Protein AF-A0A443S7P3-F1 (afdb_monomer_lite)

Secondary structure (DSSP, 8-state):
--TT-TT-----TTSS-GGGTS-HHHHHHHHHHHHHHHHHHHHHHHHHHHTS---HHHHHS---HHHHHHHHHHHHHHHHHHHT-

Structure (mmCIF, N/CA/C/O backbone):
data_AF-A0A443S7P3-F1
#
_entry.id   AF-A0A443S7P3-F1
#
loop_
_atom_site.group_PDB
_atom_site.id
_atom_site.type_symbol
_atom_site.label_atom_id
_atom_site.label_alt_id
_atom_site.label_comp_id
_atom_site.label_asym_id
_atom_site.label_entity_id
_atom_site.label_seq_id
_atom_site.pdbx_PDB_ins_code
_atom_site.Cartn_x
_atom_site.Cartn_y
_atom_site.Cartn_z
_atom_site.occupancy
_atom_site.B_iso_or_equiv
_atom_site.auth_seq_id
_atom_site.auth_comp_id
_atom_site.auth_asym_id
_atom_site.auth_atom_id
_atom_site.pdbx_PDB_model_num
ATOM 1 N N . MET A 1 1 ? 8.510 -13.938 -29.481 1.00 56.59 1 MET A N 1
ATOM 2 C CA . MET A 1 1 ? 9.228 -14.165 -28.208 1.00 56.59 1 MET A CA 1
ATOM 3 C C . MET A 1 1 ? 8.406 -13.575 -27.080 1.00 56.59 1 MET A C 1
ATOM 5 O O . MET A 1 1 ? 8.356 -12.355 -26.966 1.00 56.59 1 MET A O 1
ATOM 9 N N . ASP A 1 2 ? 7.711 -14.426 -26.324 1.00 52.75 2 ASP A N 1
ATOM 10 C CA . ASP A 1 2 ? 6.926 -14.016 -25.158 1.00 52.75 2 ASP A CA 1
ATOM 11 C C . ASP A 1 2 ? 7.875 -13.634 -24.002 1.00 52.75 2 ASP A C 1
ATOM 13 O O . ASP A 1 2 ? 8.610 -14.494 -23.509 1.00 52.75 2 ASP A O 1
ATOM 17 N N . PRO A 1 3 ? 7.896 -12.362 -23.565 1.00 53.72 3 PRO A N 1
ATOM 18 C CA . PRO A 1 3 ? 8.762 -11.901 -22.484 1.00 53.72 3 PRO A CA 1
ATOM 19 C C . PRO A 1 3 ? 8.356 -12.414 -21.087 1.00 53.72 3 PRO A C 1
ATOM 21 O O . PRO A 1 3 ? 9.001 -12.004 -20.115 1.00 53.72 3 PRO A O 1
ATOM 24 N N . PHE A 1 4 ? 7.309 -13.245 -20.985 1.00 53.19 4 PHE A N 1
ATOM 25 C CA . PHE A 1 4 ? 6.764 -13.826 -19.752 1.00 53.19 4 PHE A CA 1
ATOM 26 C C . PHE A 1 4 ? 6.727 -15.360 -19.735 1.00 53.19 4 PHE A C 1
ATOM 28 O O . PHE A 1 4 ? 6.275 -15.938 -18.747 1.00 53.19 4 PHE A O 1
ATOM 35 N N . SER A 1 5 ? 7.218 -16.028 -20.782 1.00 63.41 5 SER A N 1
ATOM 36 C CA . SER A 1 5 ? 7.310 -17.487 -20.785 1.00 63.41 5 SER A CA 1
ATOM 37 C C . SER A 1 5 ? 8.171 -17.962 -19.601 1.00 63.41 5 SER A C 1
ATOM 39 O O . SER A 1 5 ? 9.214 -17.355 -19.347 1.00 63.41 5 SER A O 1
ATOM 41 N N . PRO A 1 6 ? 7.824 -19.060 -18.901 1.00 57.19 6 PRO A N 1
ATOM 42 C CA . PRO A 1 6 ? 8.728 -19.693 -17.932 1.00 57.19 6 PRO A CA 1
ATOM 43 C C . PRO A 1 6 ? 10.064 -20.118 -18.573 1.00 57.19 6 PRO A C 1
ATOM 45 O O . PRO A 1 6 ? 11.067 -20.261 -17.881 1.00 57.19 6 PRO A O 1
ATOM 48 N N . ASN A 1 7 ? 10.103 -20.220 -19.908 1.00 55.06 7 ASN A N 1
ATOM 49 C CA . ASN A 1 7 ? 11.308 -20.437 -20.707 1.00 55.06 7 ASN A CA 1
ATOM 50 C C . ASN A 1 7 ? 12.022 -19.136 -21.120 1.00 55.06 7 ASN A C 1
ATOM 52 O O . ASN A 1 7 ? 12.958 -19.184 -21.921 1.00 55.06 7 ASN A O 1
ATOM 56 N N . CYS A 1 8 ? 11.605 -17.968 -20.618 1.00 60.50 8 CYS A N 1
ATOM 57 C CA . CYS A 1 8 ? 12.300 -16.702 -20.833 1.00 60.50 8 CYS A CA 1
ATOM 58 C C . CYS A 1 8 ? 13.632 -16.745 -20.074 1.00 60.50 8 CYS A C 1
ATOM 60 O O . CYS A 1 8 ? 13.753 -16.248 -18.954 1.00 60.50 8 CYS A O 1
ATOM 62 N N . ARG A 1 9 ? 14.641 -17.371 -20.691 1.00 58.28 9 ARG A N 1
ATOM 63 C CA . ARG A 1 9 ? 15.992 -17.462 -20.142 1.00 58.28 9 ARG A CA 1
ATOM 64 C C . ARG A 1 9 ? 16.516 -16.051 -19.920 1.00 58.28 9 ARG A C 1
ATOM 66 O O . ARG A 1 9 ? 16.586 -15.256 -20.858 1.00 58.28 9 ARG A O 1
ATOM 73 N N . ILE A 1 10 ? 16.890 -15.750 -18.675 1.00 58.72 10 ILE A N 1
ATOM 74 C CA . ILE A 1 10 ? 17.845 -14.676 -18.405 1.00 58.72 10 ILE A CA 1
ATOM 75 C C . ILE A 1 10 ? 19.075 -15.093 -19.197 1.00 58.72 10 ILE A C 1
ATOM 77 O O . ILE A 1 10 ? 19.612 -16.171 -18.923 1.00 58.72 10 ILE A O 1
ATOM 81 N N . PRO A 1 11 ? 19.456 -14.347 -20.238 1.00 54.84 11 PRO A N 1
ATOM 82 C CA . PRO A 1 11 ? 20.543 -14.822 -21.052 1.00 54.84 11 PRO A CA 1
ATOM 83 C C . PRO A 1 11 ? 21.789 -14.882 -20.155 1.00 54.84 11 PRO A C 1
ATOM 85 O O . PRO A 1 11 ? 21.996 -13.983 -19.332 1.00 54.84 11 PRO A O 1
ATOM 88 N N . LEU A 1 12 ? 22.615 -15.922 -20.289 1.00 55.50 12 LEU A N 1
ATOM 89 C CA . LEU A 1 12 ? 23.871 -16.066 -19.542 1.00 55.50 12 LEU A CA 1
ATOM 90 C C . LEU A 1 12 ? 25.016 -15.351 -20.283 1.00 55.50 12 LEU A C 1
ATOM 92 O O . LEU A 1 12 ? 25.123 -15.552 -21.496 1.00 55.50 12 LEU A O 1
ATOM 96 N N . PRO A 1 13 ? 25.861 -14.553 -19.594 1.00 55.28 13 PRO A N 1
ATOM 97 C CA . PRO A 1 13 ? 26.831 -13.651 -20.232 1.00 55.28 13 PRO A CA 1
ATOM 98 C C . PRO A 1 13 ? 27.756 -14.299 -21.270 1.00 55.28 13 PRO A C 1
ATOM 100 O O . PRO A 1 13 ? 28.206 -13.628 -22.187 1.00 55.28 13 PRO A O 1
ATOM 103 N N . SER A 1 14 ? 28.027 -15.601 -21.155 1.00 60.88 14 SER A N 1
ATOM 104 C CA . SER A 1 14 ? 28.949 -16.328 -22.033 1.00 60.88 14 SER A CA 1
ATOM 105 C C . SER A 1 14 ? 28.370 -16.733 -23.394 1.00 60.88 14 SER A C 1
ATOM 107 O O . SER A 1 14 ? 29.130 -17.107 -24.280 1.00 60.88 14 SER A O 1
ATOM 109 N N . LEU A 1 15 ? 27.046 -16.693 -23.574 1.00 55.78 15 LEU A N 1
ATOM 110 C CA . LEU A 1 15 ? 26.363 -17.233 -24.763 1.00 55.78 15 LEU A CA 1
ATOM 111 C C . LEU A 1 15 ? 25.801 -16.156 -25.692 1.00 55.78 15 LEU A C 1
ATOM 113 O O . LEU A 1 15 ? 25.205 -16.476 -26.719 1.00 55.78 15 LEU A O 1
ATOM 117 N N . ILE A 1 16 ? 25.959 -14.885 -25.331 1.00 57.25 16 ILE A N 1
ATOM 118 C CA . ILE A 1 16 ? 25.405 -13.763 -26.075 1.00 57.25 16 ILE A CA 1
ATOM 119 C C . ILE A 1 16 ? 26.481 -12.677 -26.209 1.00 57.25 16 ILE A C 1
ATOM 121 O O . ILE A 1 16 ? 27.087 -12.322 -25.200 1.00 57.25 16 ILE A O 1
ATOM 125 N N . PRO A 1 17 ? 26.694 -12.097 -27.409 1.00 62.50 17 PRO A N 1
ATOM 126 C CA . PRO A 1 17 ? 27.572 -10.942 -27.561 1.00 62.50 17 PRO A CA 1
ATOM 127 C C . PRO A 1 17 ? 27.181 -9.839 -26.568 1.00 62.50 17 PRO A C 1
ATOM 129 O O . PRO A 1 17 ? 26.013 -9.449 -26.525 1.00 62.50 17 PRO A O 1
ATOM 132 N N . GLN A 1 18 ? 28.145 -9.331 -25.791 1.00 57.56 18 GLN A N 1
ATOM 133 C CA . GLN A 1 18 ? 27.969 -8.308 -24.741 1.00 57.56 18 GLN A CA 1
ATOM 134 C C . GLN A 1 18 ? 26.965 -7.197 -25.139 1.00 57.56 18 GLN A C 1
ATOM 136 O O . GLN A 1 18 ? 26.059 -6.852 -24.379 1.00 57.56 18 GLN A O 1
ATOM 141 N N . ALA A 1 19 ? 27.040 -6.750 -26.399 1.00 57.06 19 ALA A N 1
ATOM 142 C CA . ALA A 1 19 ? 26.193 -5.728 -27.019 1.00 57.06 19 ALA A CA 1
ATOM 143 C C . ALA A 1 19 ? 24.668 -5.983 -26.962 1.00 57.06 19 ALA A C 1
ATOM 145 O O . ALA A 1 19 ? 23.877 -5.047 -27.070 1.00 57.06 19 ALA A O 1
ATOM 146 N N . TYR A 1 20 ? 24.214 -7.227 -26.804 1.00 58.72 20 TYR A N 1
ATOM 147 C CA . TYR A 1 20 ? 22.786 -7.554 -26.716 1.00 58.72 20 TYR A CA 1
ATOM 148 C C . TYR A 1 20 ? 22.186 -7.226 -25.340 1.00 58.72 20 TYR A C 1
ATOM 150 O O . TYR A 1 20 ? 21.036 -6.778 -25.265 1.00 58.72 20 TYR A O 1
ATOM 158 N N . TYR A 1 21 ? 22.956 -7.408 -24.258 1.00 56.03 21 TYR A N 1
ATOM 159 C CA . TYR A 1 21 ? 22.551 -7.002 -22.904 1.00 56.03 21 TYR A CA 1
ATOM 160 C C . TYR A 1 21 ? 22.558 -5.492 -22.739 1.00 56.03 21 TYR A C 1
ATOM 162 O O . TYR A 1 21 ? 21.656 -4.946 -22.101 1.00 56.03 21 TYR A O 1
ATOM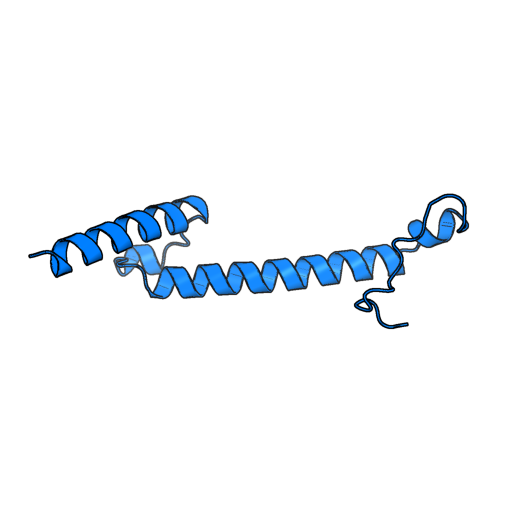 170 N N . ASP A 1 22 ? 23.525 -4.842 -23.384 1.00 54.91 22 ASP A N 1
ATOM 171 C CA . ASP A 1 22 ? 23.629 -3.388 -23.465 1.00 54.91 22 ASP A CA 1
ATOM 172 C C . ASP A 1 22 ? 22.615 -2.789 -24.447 1.00 54.91 22 ASP A C 1
ATOM 174 O O . ASP A 1 22 ? 22.445 -1.569 -24.506 1.00 54.91 22 ASP A O 1
ATOM 178 N N . SER A 1 23 ? 21.888 -3.623 -25.209 1.00 67.06 23 SER A N 1
ATOM 179 C CA . SER A 1 23 ? 20.891 -3.101 -26.131 1.00 67.06 23 SER A CA 1
ATOM 180 C C . SER A 1 23 ? 19.796 -2.397 -25.331 1.00 67.06 23 SER A C 1
ATOM 182 O O . SER A 1 23 ? 19.093 -2.980 -24.494 1.00 67.06 23 SER A O 1
ATOM 184 N N . ALA A 1 24 ? 19.616 -1.111 -25.628 1.00 67.19 24 ALA A N 1
ATOM 185 C CA . ALA A 1 24 ? 18.619 -0.263 -24.991 1.00 67.19 24 ALA A CA 1
ATOM 186 C C . ALA A 1 24 ? 17.220 -0.913 -24.986 1.00 67.19 24 ALA A C 1
ATOM 188 O O . ALA A 1 24 ? 16.430 -0.696 -24.072 1.00 67.19 24 ALA A O 1
ATOM 189 N N . ASN A 1 25 ? 16.912 -1.770 -25.965 1.00 74.81 25 ASN A N 1
ATOM 190 C CA . ASN A 1 25 ? 15.646 -2.493 -26.056 1.00 74.81 25 ASN A CA 1
ATOM 191 C C . ASN A 1 25 ? 15.440 -3.536 -24.944 1.00 74.81 25 ASN A C 1
ATOM 193 O O . ASN A 1 25 ? 14.326 -3.637 -24.420 1.00 74.81 25 ASN A O 1
ATOM 197 N N . PHE A 1 26 ? 16.471 -4.289 -24.547 1.00 74.62 26 PHE A N 1
ATOM 198 C CA . PHE A 1 26 ? 16.363 -5.264 -23.456 1.00 74.62 26 PHE A CA 1
ATOM 199 C C . PHE A 1 26 ? 16.165 -4.565 -22.104 1.00 74.62 26 PHE A C 1
ATOM 201 O O . PHE A 1 26 ? 15.227 -4.885 -21.363 1.00 74.62 26 PHE A O 1
ATOM 208 N N . ILE A 1 27 ? 16.985 -3.545 -21.830 1.00 77.25 27 ILE A N 1
ATOM 209 C CA . ILE A 1 27 ? 16.907 -2.727 -20.612 1.00 77.25 27 ILE A CA 1
ATOM 210 C C . ILE A 1 27 ? 15.539 -2.034 -20.516 1.00 77.25 27 ILE A C 1
ATOM 212 O O . ILE A 1 27 ? 14.868 -2.122 -19.485 1.00 77.25 27 ILE A O 1
ATOM 216 N N . ARG A 1 28 ? 15.055 -1.426 -21.611 1.00 82.00 28 ARG A N 1
ATOM 217 C CA . ARG A 1 28 ? 13.726 -0.789 -21.667 1.00 82.00 28 ARG A CA 1
ATOM 218 C C . ARG A 1 28 ? 12.600 -1.764 -21.332 1.00 82.00 28 ARG A C 1
ATOM 220 O O . ARG A 1 28 ? 11.744 -1.433 -20.514 1.00 82.00 28 ARG A O 1
ATOM 227 N N . ARG A 1 29 ? 12.605 -2.973 -21.907 1.00 81.81 29 ARG A N 1
ATOM 228 C CA . ARG A 1 29 ? 11.583 -3.999 -21.615 1.00 81.81 29 ARG A CA 1
ATOM 229 C C . ARG A 1 29 ? 11.616 -4.432 -20.150 1.00 81.81 29 ARG A C 1
ATOM 231 O O . ARG A 1 29 ? 10.560 -4.570 -19.534 1.00 81.81 29 ARG A O 1
ATOM 238 N N . ARG 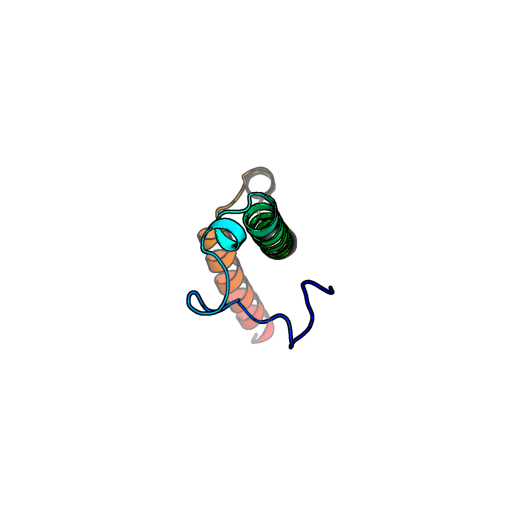A 1 30 ? 12.806 -4.623 -19.569 1.00 82.50 30 ARG A N 1
ATOM 239 C CA . ARG A 1 30 ? 12.954 -4.951 -18.141 1.00 82.50 30 ARG A CA 1
ATOM 240 C C . ARG A 1 30 ? 12.397 -3.836 -17.249 1.00 82.50 30 ARG A C 1
ATOM 242 O O . ARG A 1 30 ? 11.616 -4.135 -16.348 1.00 82.50 30 ARG A O 1
ATOM 249 N N . ASN A 1 31 ? 12.737 -2.581 -17.532 1.00 89.50 31 ASN A N 1
ATOM 250 C CA . ASN A 1 31 ? 12.270 -1.425 -16.764 1.00 89.50 31 ASN A CA 1
ATOM 251 C C . ASN A 1 31 ? 10.753 -1.230 -16.874 1.00 89.50 31 ASN A C 1
ATOM 253 O O . ASN A 1 31 ? 10.102 -0.911 -15.881 1.00 89.50 31 ASN A O 1
ATOM 257 N N . GLU A 1 32 ? 10.166 -1.471 -18.050 1.00 91.00 32 GLU A N 1
ATOM 258 C CA . GLU A 1 32 ? 8.711 -1.427 -18.222 1.00 91.00 32 GLU A CA 1
ATOM 259 C C . GLU A 1 32 ? 8.009 -2.481 -17.358 1.00 91.00 32 GLU A C 1
ATOM 261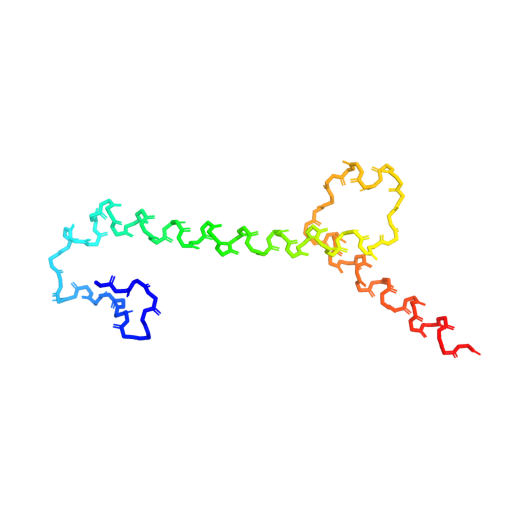 O O . GLU A 1 32 ? 7.039 -2.170 -16.665 1.00 91.00 32 GLU A O 1
ATOM 266 N N . ARG A 1 33 ? 8.530 -3.715 -17.316 1.00 91.50 33 ARG A N 1
ATOM 267 C CA . ARG A 1 33 ? 7.973 -4.764 -16.445 1.00 91.50 33 ARG A CA 1
ATOM 268 C C . ARG A 1 33 ? 8.022 -4.363 -14.977 1.00 91.50 33 ARG A C 1
ATOM 270 O O . ARG A 1 33 ? 7.026 -4.519 -14.270 1.00 91.50 33 ARG A O 1
ATOM 277 N N . GLU A 1 34 ? 9.145 -3.810 -14.529 1.00 94.25 34 GLU A N 1
ATOM 278 C CA . GLU A 1 34 ? 9.282 -3.369 -13.143 1.00 94.25 34 GLU A CA 1
ATOM 279 C C . GLU A 1 34 ? 8.333 -2.206 -12.820 1.00 94.25 34 GLU A C 1
ATOM 281 O O . GLU A 1 34 ? 7.650 -2.231 -11.794 1.00 94.25 34 GLU A O 1
ATOM 286 N N . ARG A 1 35 ? 8.161 -1.250 -13.742 1.00 96.62 35 ARG A N 1
ATOM 287 C CA . ARG A 1 35 ? 7.145 -0.191 -13.620 1.00 96.62 35 ARG A CA 1
ATOM 288 C C . ARG A 1 35 ? 5.733 -0.759 -13.485 1.00 96.62 35 ARG A C 1
ATOM 290 O O . ARG A 1 35 ? 4.974 -0.292 -12.634 1.00 96.62 35 ARG A O 1
ATOM 297 N N . VAL A 1 36 ? 5.364 -1.762 -14.284 1.00 96.12 36 VAL A N 1
ATOM 298 C CA . VAL A 1 36 ? 4.047 -2.418 -14.198 1.00 96.12 36 VAL A CA 1
ATOM 299 C C . VAL A 1 36 ? 3.871 -3.129 -12.855 1.00 96.12 36 VAL A C 1
ATOM 301 O O . VAL A 1 36 ? 2.825 -2.976 -12.217 1.00 96.12 36 VAL A O 1
ATOM 304 N N . ARG A 1 37 ? 4.887 -3.864 -12.391 1.00 97.50 37 ARG A N 1
ATOM 305 C CA . ARG A 1 37 ? 4.869 -4.549 -11.091 1.00 97.50 37 ARG A CA 1
ATOM 306 C C . ARG A 1 37 ? 4.680 -3.554 -9.944 1.00 97.50 37 ARG A C 1
ATOM 308 O O . ARG A 1 37 ? 3.772 -3.722 -9.130 1.00 97.50 37 ARG A O 1
ATOM 315 N N . VAL A 1 38 ? 5.466 -2.476 -9.925 1.00 97.06 38 VAL A N 1
ATOM 316 C CA . VAL A 1 38 ? 5.369 -1.409 -8.917 1.00 97.06 38 VAL A CA 1
ATOM 317 C C . VAL A 1 38 ? 4.010 -0.709 -8.976 1.00 97.06 38 VAL A C 1
ATOM 319 O O . VAL A 1 38 ? 3.412 -0.452 -7.932 1.00 97.06 38 VAL A O 1
ATOM 322 N N . ARG A 1 39 ? 3.457 -0.466 -10.173 1.00 97.12 39 ARG A N 1
ATOM 323 C CA . ARG A 1 39 ? 2.106 0.098 -10.332 1.00 97.12 39 ARG A CA 1
ATOM 324 C C . ARG A 1 39 ? 1.038 -0.801 -9.698 1.00 97.12 39 ARG A C 1
ATOM 326 O O . ARG A 1 39 ? 0.141 -0.277 -9.040 1.00 97.12 39 ARG A O 1
ATOM 333 N N . LYS A 1 40 ? 1.131 -2.130 -9.856 1.00 96.94 40 LYS A N 1
ATOM 334 C CA . LYS A 1 40 ? 0.217 -3.088 -9.202 1.00 96.94 40 LYS A CA 1
ATOM 335 C C . LYS A 1 40 ? 0.323 -3.014 -7.675 1.00 96.94 40 LYS A C 1
ATOM 337 O O . LYS A 1 40 ? -0.702 -2.900 -7.010 1.00 96.94 40 LYS A O 1
ATOM 342 N N . VAL A 1 41 ? 1.541 -2.997 -7.131 1.00 96.88 41 VAL A N 1
ATOM 343 C CA . VAL A 1 41 ? 1.768 -2.864 -5.679 1.00 96.88 41 VAL A CA 1
ATOM 344 C C . VAL A 1 41 ? 1.190 -1.552 -5.147 1.00 96.88 41 VAL A C 1
ATOM 346 O O . VAL A 1 41 ? 0.457 -1.556 -4.162 1.00 96.88 41 VAL A O 1
ATOM 349 N N . ASN A 1 42 ? 1.455 -0.430 -5.819 1.00 96.31 42 ASN A N 1
ATOM 350 C CA . ASN A 1 42 ? 0.949 0.875 -5.393 1.00 96.31 42 ASN A CA 1
ATOM 351 C C . ASN A 1 42 ? -0.587 0.931 -5.423 1.00 96.31 42 ASN A C 1
ATOM 353 O O . ASN A 1 42 ? -1.182 1.449 -4.484 1.00 96.31 42 ASN A O 1
ATOM 357 N N . LYS A 1 43 ? -1.243 0.333 -6.431 1.00 96.44 43 LYS A N 1
ATOM 358 C CA . LYS A 1 43 ? -2.711 0.177 -6.441 1.00 96.44 43 LYS A CA 1
ATOM 359 C C . LYS A 1 43 ? -3.216 -0.601 -5.220 1.00 96.44 43 LYS A C 1
ATOM 361 O O . LYS A 1 43 ? -4.242 -0.231 -4.655 1.00 96.44 43 LYS A O 1
ATOM 366 N N . GLY A 1 44 ? -2.492 -1.638 -4.796 1.00 96.44 44 GLY A N 1
ATOM 367 C CA . GLY A 1 44 ? -2.781 -2.373 -3.562 1.00 96.44 44 GLY A CA 1
ATOM 368 C C . GLY A 1 44 ? -2.700 -1.489 -2.314 1.00 96.44 44 GLY A C 1
ATOM 369 O O . GLY A 1 44 ? -3.622 -1.501 -1.504 1.00 96.44 44 GLY A O 1
ATOM 370 N N . PHE A 1 45 ? -1.658 -0.660 -2.197 1.00 95.69 45 PHE A N 1
ATOM 371 C CA . PHE A 1 45 ? -1.525 0.308 -1.099 1.00 95.69 45 PHE A CA 1
ATOM 372 C C . PHE A 1 45 ? -2.655 1.345 -1.081 1.00 95.69 45 PHE A C 1
ATOM 374 O O . PHE A 1 45 ? -3.194 1.625 -0.014 1.00 95.69 45 PHE A O 1
ATOM 381 N N . GLU A 1 46 ? -3.051 1.888 -2.236 1.00 93.31 46 GLU A N 1
ATOM 382 C CA . GLU A 1 46 ? -4.182 2.826 -2.298 1.00 93.31 46 GLU A CA 1
ATOM 383 C C . GLU A 1 46 ? -5.498 2.155 -1.888 1.00 93.31 46 GLU A C 1
ATOM 385 O O . GLU A 1 46 ? -6.292 2.750 -1.163 1.00 93.31 46 GLU A O 1
ATOM 390 N N . LYS A 1 47 ? -5.725 0.898 -2.299 1.00 94.62 47 LYS A N 1
ATOM 391 C CA . LYS A 1 47 ? -6.896 0.133 -1.850 1.00 94.62 47 LYS A CA 1
ATOM 392 C C . LYS A 1 47 ? -6.867 -0.075 -0.337 1.00 94.62 47 LYS A C 1
ATOM 394 O O . LYS A 1 47 ? -7.877 0.169 0.308 1.00 94.62 47 LYS A O 1
ATOM 399 N N . LEU A 1 48 ? -5.721 -0.464 0.225 1.00 95.31 48 LEU A N 1
ATOM 400 C CA . LEU A 1 48 ? -5.566 -0.641 1.668 1.00 95.31 48 LEU A CA 1
ATOM 401 C C . LEU A 1 48 ? -5.917 0.645 2.426 1.00 95.31 48 LEU A C 1
ATOM 403 O O . LEU A 1 48 ? -6.735 0.592 3.333 1.00 95.31 48 LEU A O 1
ATOM 407 N N . ARG A 1 49 ? -5.390 1.805 2.009 1.00 93.62 49 ARG A N 1
ATOM 408 C CA . ARG A 1 49 ? -5.676 3.097 2.663 1.00 93.62 49 ARG A CA 1
ATOM 409 C C . ARG A 1 49 ? -7.162 3.442 2.715 1.00 93.62 49 ARG A C 1
ATOM 411 O O . ARG A 1 49 ? -7.603 3.993 3.715 1.00 93.62 49 ARG A O 1
ATOM 418 N N . LYS A 1 50 ? -7.934 3.100 1.678 1.00 91.50 50 LYS A N 1
ATOM 419 C CA . LYS A 1 50 ? -9.390 3.332 1.653 1.00 91.50 50 LYS A CA 1
ATOM 420 C C . LYS A 1 50 ? -10.153 2.539 2.716 1.00 91.50 50 LYS A C 1
ATOM 422 O O . LYS A 1 50 ? -11.264 2.923 3.054 1.00 91.50 50 LYS A O 1
ATOM 427 N N . HIS A 1 51 ? -9.575 1.447 3.212 1.00 93.31 51 HIS A N 1
ATOM 428 C CA . HIS A 1 51 ? -10.165 0.610 4.255 1.00 93.31 51 HIS A CA 1
ATOM 429 C C . HIS A 1 51 ? -9.656 0.945 5.662 1.00 93.31 51 HIS A C 1
ATOM 431 O O . HIS A 1 51 ? -10.117 0.338 6.623 1.00 93.31 51 HIS A O 1
ATOM 437 N N . LEU A 1 52 ? -8.702 1.869 5.804 1.00 93.69 52 LEU A N 1
ATOM 438 C CA . LEU A 1 52 ? -8.188 2.267 7.112 1.00 93.69 52 LEU A CA 1
ATOM 439 C C . LEU A 1 52 ? -9.068 3.362 7.731 1.00 93.69 52 LEU A C 1
ATOM 441 O O . LEU A 1 52 ? -9.588 4.206 6.994 1.00 93.69 52 LEU A O 1
ATOM 445 N N . PRO A 1 53 ? -9.196 3.399 9.070 1.00 92.06 53 PRO A N 1
ATOM 446 C CA . PRO A 1 53 ? -9.959 4.417 9.786 1.00 92.06 53 PRO A CA 1
ATOM 447 C C . PRO A 1 53 ? -9.180 5.741 9.811 1.00 92.06 53 PRO A C 1
ATOM 449 O O . PRO A 1 53 ? -8.584 6.122 10.816 1.00 92.06 53 PRO A O 1
ATOM 452 N N . LEU A 1 54 ? -9.125 6.417 8.665 1.00 87.12 54 LEU A N 1
ATOM 453 C CA . LEU A 1 54 ? -8.432 7.689 8.480 1.00 87.12 54 LEU A CA 1
ATOM 454 C C . LEU A 1 54 ? -9.404 8.855 8.622 1.00 87.12 54 LEU A C 1
ATOM 456 O O . LEU A 1 54 ? -10.503 8.825 8.067 1.00 87.12 54 LEU A O 1
ATOM 460 N N . THR A 1 55 ? -8.978 9.918 9.301 1.00 83.12 55 THR A N 1
ATOM 461 C CA . THR A 1 55 ? -9.705 11.190 9.268 1.00 83.12 55 THR A CA 1
ATOM 462 C C . THR A 1 55 ? -9.643 11.800 7.863 1.00 83.12 55 THR A C 1
ATOM 464 O O . THR A 1 55 ? -8.739 11.503 7.078 1.00 83.12 55 THR A O 1
ATOM 467 N N . ARG A 1 56 ? -10.572 12.706 7.537 1.00 77.38 56 ARG A N 1
ATOM 468 C CA . ARG A 1 56 ? -10.617 13.377 6.224 1.00 77.38 56 ARG A CA 1
ATOM 469 C C . ARG A 1 56 ? -9.286 14.051 5.855 1.00 77.38 56 ARG A C 1
ATOM 471 O O . ARG A 1 56 ? -8.795 13.877 4.745 1.00 77.38 56 ARG A O 1
ATOM 478 N N . SER A 1 57 ? -8.643 14.715 6.816 1.00 77.44 57 SER A N 1
ATOM 479 C CA . SER A 1 57 ? -7.325 15.338 6.627 1.00 77.44 57 SER A CA 1
ATOM 480 C C . SER A 1 57 ? -6.199 14.316 6.403 1.00 77.44 57 SER A C 1
ATOM 482 O O . SER A 1 57 ? -5.250 14.581 5.666 1.00 77.44 57 SER A O 1
ATOM 484 N N . GLN A 1 58 ? -6.299 13.120 6.991 1.00 78.94 58 GLN A N 1
ATOM 485 C CA . GLN A 1 58 ? -5.351 12.023 6.767 1.00 78.94 58 GLN A CA 1
ATOM 486 C C . GLN A 1 58 ? -5.577 11.294 5.439 1.00 78.94 58 GLN A C 1
ATOM 488 O O . GLN A 1 58 ? -4.637 10.695 4.929 1.00 78.94 58 GLN A O 1
ATOM 493 N N . GLN A 1 59 ? -6.789 11.327 4.881 1.00 77.12 59 GLN A N 1
ATOM 494 C CA . GLN A 1 59 ? -7.070 10.804 3.540 1.00 77.12 59 GLN A CA 1
ATOM 495 C C . GLN A 1 59 ? -6.517 11.730 2.451 1.00 77.12 59 GLN A C 1
ATOM 497 O O . GLN A 1 59 ? -6.007 11.254 1.437 1.00 77.12 59 GLN A O 1
ATOM 502 N N . GLU A 1 60 ? -6.585 13.044 2.678 1.00 77.38 60 GLU A N 1
ATOM 503 C CA . GLU A 1 60 ? -5.979 14.056 1.805 1.00 77.38 60 GLU A CA 1
ATOM 504 C C . GLU A 1 60 ? -4.442 14.009 1.874 1.00 77.38 60 GLU A C 1
ATOM 506 O O . GLU A 1 60 ? -3.751 14.183 0.865 1.00 77.38 60 GLU A O 1
ATOM 511 N N . LYS A 1 61 ? -3.881 13.688 3.048 1.00 80.25 61 LYS A N 1
ATOM 512 C CA . LYS A 1 61 ? -2.442 13.468 3.222 1.00 80.25 61 LYS A CA 1
ATOM 513 C C . LYS A 1 61 ? -2.015 12.108 2.656 1.00 80.25 61 LYS A C 1
ATOM 515 O O . LYS A 1 61 ? -2.486 11.050 3.063 1.00 80.25 61 LYS A O 1
ATOM 520 N N . ARG A 1 62 ? -1.018 12.091 1.766 1.00 79.44 62 ARG A N 1
ATOM 521 C CA . ARG A 1 62 ? -0.431 10.830 1.271 1.00 79.44 62 ARG A CA 1
ATOM 522 C C . ARG A 1 62 ? 0.411 10.165 2.367 1.00 79.44 62 ARG A C 1
ATOM 524 O O . ARG A 1 62 ? 1.579 10.501 2.532 1.00 79.44 62 ARG A O 1
ATOM 531 N N . LEU A 1 63 ? -0.169 9.203 3.086 1.00 86.88 63 LEU A N 1
ATOM 532 C CA . LEU A 1 63 ? 0.547 8.381 4.073 1.00 86.88 63 LEU A CA 1
ATOM 533 C C . LEU A 1 63 ? 1.715 7.620 3.440 1.00 86.88 63 LEU A C 1
ATOM 535 O O . LEU A 1 63 ? 1.600 7.106 2.326 1.00 86.88 63 LEU A O 1
ATOM 539 N N . SER A 1 64 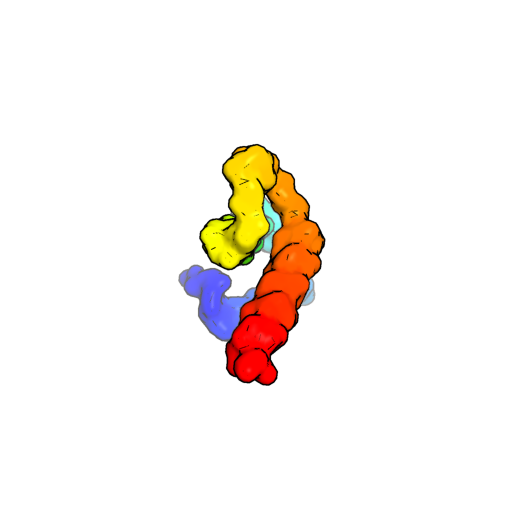? 2.826 7.455 4.152 1.00 93.56 64 SER A N 1
ATOM 540 C CA . SER A 1 64 ? 3.910 6.586 3.685 1.00 93.56 64 SER A CA 1
ATOM 541 C C . SER A 1 64 ? 3.486 5.109 3.673 1.00 93.56 64 SER A C 1
ATOM 543 O O . SER A 1 64 ? 2.490 4.704 4.284 1.00 93.56 64 SER A O 1
ATOM 545 N N . LYS A 1 65 ? 4.253 4.263 2.971 1.00 93.94 65 LYS A N 1
ATOM 546 C CA . LYS A 1 65 ? 4.007 2.809 2.941 1.00 93.94 65 LYS A CA 1
ATOM 547 C C . LYS A 1 65 ? 4.099 2.198 4.339 1.00 93.94 65 LYS A C 1
ATOM 549 O O . LYS A 1 65 ? 3.245 1.403 4.710 1.00 93.94 65 LYS A O 1
AT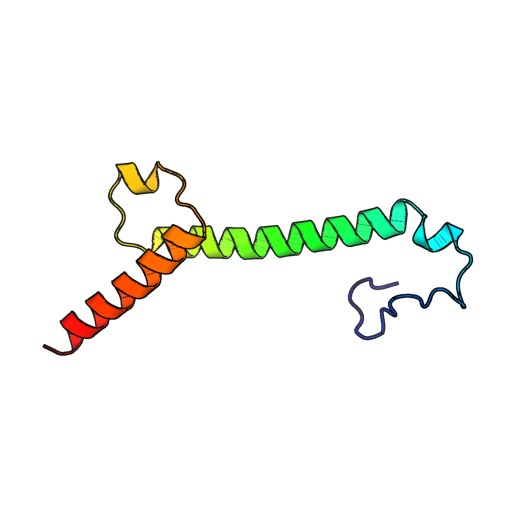OM 554 N N . VAL A 1 66 ? 5.102 2.602 5.117 1.00 96.50 66 VAL A N 1
ATOM 555 C CA . VAL A 1 66 ? 5.326 2.087 6.474 1.00 96.50 66 VAL A CA 1
ATOM 556 C C . VAL A 1 66 ? 4.191 2.500 7.409 1.00 96.50 66 VAL A C 1
ATOM 558 O O . VAL A 1 66 ? 3.667 1.654 8.128 1.00 96.50 66 VAL A O 1
ATOM 561 N N . GLU A 1 67 ? 3.760 3.763 7.369 1.00 93.75 67 GLU A N 1
ATOM 562 C CA . GLU A 1 67 ? 2.609 4.228 8.159 1.00 93.75 67 GLU A CA 1
ATOM 563 C C . GLU A 1 67 ? 1.326 3.486 7.781 1.00 93.75 67 GLU A C 1
ATOM 565 O O . GLU A 1 67 ? 0.598 3.042 8.664 1.00 93.75 67 GLU A O 1
ATOM 570 N N . THR A 1 68 ? 1.090 3.284 6.478 1.00 95.62 68 THR A N 1
ATOM 571 C CA . THR A 1 68 ? -0.076 2.532 5.987 1.00 95.62 68 THR A CA 1
ATOM 572 C C . THR A 1 68 ? -0.096 1.112 6.567 1.00 95.62 68 THR A C 1
ATOM 574 O O . THR A 1 68 ? -1.134 0.656 7.038 1.00 95.62 68 THR A O 1
ATOM 577 N N . LEU A 1 69 ? 1.049 0.418 6.577 1.00 97.69 69 LEU A N 1
ATOM 578 C CA . LEU A 1 69 ? 1.148 -0.941 7.124 1.00 97.69 69 LEU A CA 1
ATOM 579 C C . LEU A 1 69 ? 0.971 -0.971 8.644 1.00 97.69 69 LEU A C 1
ATOM 581 O O . LEU A 1 69 ? 0.249 -1.824 9.154 1.00 97.69 69 LEU A O 1
ATOM 585 N N . ARG A 1 70 ? 1.595 -0.035 9.370 1.00 96.62 70 ARG A N 1
ATOM 586 C CA . ARG A 1 70 ? 1.451 0.061 10.830 1.00 96.62 70 ARG A CA 1
ATOM 587 C C . ARG A 1 70 ? -0.006 0.274 11.227 1.00 96.62 70 ARG A C 1
ATOM 589 O O . ARG A 1 70 ? -0.499 -0.423 12.107 1.00 96.62 70 ARG A O 1
ATOM 596 N N . LEU A 1 71 ? -0.702 1.183 10.546 1.00 95.56 71 LEU A N 1
ATOM 597 C CA . LEU A 1 71 ? -2.106 1.456 10.830 1.00 95.56 71 LEU A CA 1
ATOM 598 C C . LEU A 1 71 ? -3.005 0.260 10.493 1.00 95.56 71 LEU A C 1
ATOM 600 O O . LEU A 1 71 ? -3.909 -0.038 11.265 1.00 95.56 71 LEU A O 1
ATOM 604 N N . ALA A 1 72 ? -2.734 -0.458 9.400 1.00 97.56 72 ALA A N 1
ATOM 605 C CA . ALA A 1 72 ? -3.471 -1.674 9.054 1.00 97.56 72 ALA A CA 1
ATOM 606 C C . A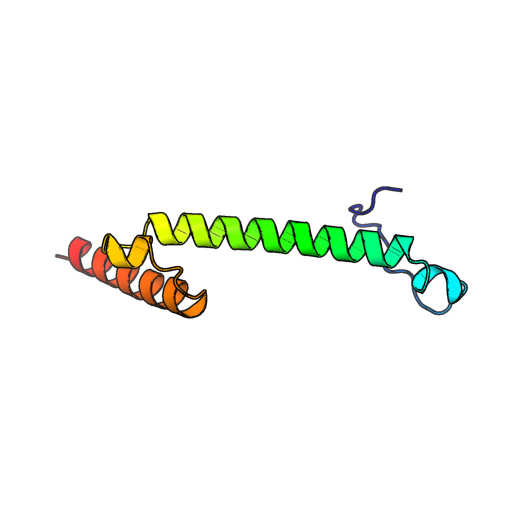LA A 1 72 ? -3.380 -2.744 10.150 1.00 97.56 72 ALA A C 1
ATOM 608 O O . ALA A 1 72 ? -4.401 -3.292 10.555 1.00 97.56 72 ALA A O 1
ATOM 609 N N . ILE A 1 73 ? -2.174 -2.997 10.669 1.00 98.00 73 ILE A N 1
ATOM 610 C CA . ILE A 1 73 ? -1.958 -3.959 11.759 1.00 98.00 73 ILE A CA 1
ATOM 611 C C . ILE A 1 73 ? -2.726 -3.532 13.013 1.00 98.00 73 ILE A C 1
ATOM 613 O O . ILE A 1 73 ? -3.413 -4.348 13.623 1.00 98.00 73 ILE A O 1
ATOM 617 N N . THR A 1 74 ? -2.629 -2.256 13.398 1.00 97.06 74 THR A N 1
ATOM 618 C CA . THR A 1 74 ? -3.359 -1.727 14.558 1.00 97.06 74 THR A CA 1
ATOM 619 C C . THR A 1 74 ? -4.869 -1.851 14.379 1.00 97.06 74 THR A C 1
ATOM 621 O O . THR A 1 74 ? -5.559 -2.237 15.317 1.00 97.06 74 THR A O 1
ATOM 624 N N . TYR A 1 75 ? -5.380 -1.562 13.182 1.00 96.88 75 TYR A N 1
ATOM 625 C CA . TYR A 1 75 ? -6.811 -1.600 12.915 1.00 96.88 75 TYR A CA 1
ATOM 626 C C . TYR A 1 75 ? -7.378 -3.019 12.983 1.00 96.88 75 TYR A C 1
ATOM 628 O O . TYR A 1 75 ? -8.404 -3.224 13.622 1.00 96.88 75 TYR A O 1
ATOM 636 N N . ILE A 1 76 ? -6.678 -4.012 12.422 1.00 97.38 76 ILE A N 1
ATOM 637 C CA . ILE A 1 76 ? -7.074 -5.425 12.543 1.00 97.38 76 ILE A CA 1
ATOM 638 C C . ILE A 1 76 ? -7.185 -5.823 14.022 1.00 97.38 76 ILE A C 1
ATOM 640 O O . ILE A 1 76 ? -8.230 -6.314 14.436 1.00 97.38 76 ILE A O 1
ATOM 644 N N . LYS A 1 77 ? -6.174 -5.505 14.843 1.00 97.44 77 LYS A N 1
ATOM 645 C CA . LYS A 1 77 ? -6.191 -5.800 16.289 1.00 97.44 77 LYS A CA 1
ATOM 646 C C . LYS A 1 77 ? -7.357 -5.138 17.028 1.00 97.44 77 LYS A C 1
ATOM 648 O O . LYS A 1 77 ? -7.895 -5.700 17.977 1.00 97.44 77 LYS A O 1
ATOM 653 N N . GLN A 1 78 ? -7.732 -3.921 16.632 1.00 96.62 78 GLN A N 1
ATOM 654 C CA . GLN A 1 78 ? -8.884 -3.227 17.211 1.00 96.62 78 GLN A CA 1
ATOM 655 C C . GLN A 1 78 ? -10.198 -3.922 16.850 1.00 96.62 78 GLN A C 1
ATOM 657 O O . GLN A 1 78 ? -11.037 -4.105 17.727 1.00 96.62 78 GLN A O 1
ATOM 662 N N . LEU A 1 79 ? -10.361 -4.330 15.588 1.00 96.56 79 LEU A N 1
ATOM 663 C CA . LEU A 1 79 ? -11.541 -5.069 15.139 1.00 96.56 79 LEU A CA 1
ATOM 664 C C . LEU A 1 79 ? -11.661 -6.418 15.858 1.00 96.56 79 LEU A C 1
ATOM 666 O O . LEU A 1 79 ? -12.737 -6.742 16.347 1.00 96.56 79 LEU A O 1
ATOM 670 N N . GLU A 1 80 ? -10.559 -7.160 15.995 1.00 97.56 80 GLU A N 1
ATOM 671 C CA . GLU A 1 80 ? -10.521 -8.420 16.753 1.00 97.56 80 GLU A CA 1
ATOM 672 C C . GLU A 1 80 ? -10.974 -8.222 18.205 1.00 97.56 80 GLU A C 1
ATOM 674 O O . GLU A 1 80 ? -11.801 -8.984 18.694 1.00 97.56 80 GLU A O 1
ATOM 679 N N . LYS A 1 81 ? -10.506 -7.154 18.869 1.00 96.88 81 LYS A N 1
ATOM 680 C CA . LYS A 1 81 ? -10.907 -6.826 20.245 1.00 96.88 81 LYS A CA 1
ATOM 681 C C . LYS A 1 81 ? -12.402 -6.521 20.373 1.00 96.88 81 LYS A C 1
ATOM 683 O O . LYS A 1 81 ? -12.993 -6.864 21.389 1.00 96.88 81 LYS A O 1
ATOM 688 N N . ILE A 1 82 ? -12.992 -5.843 19.386 1.00 96.50 82 ILE A N 1
ATOM 689 C CA . ILE A 1 82 ? -14.429 -5.519 19.381 1.00 96.50 82 ILE A CA 1
ATOM 690 C C . ILE A 1 82 ? -15.263 -6.791 19.201 1.00 96.50 82 ILE A C 1
ATOM 692 O O . ILE A 1 82 ? -16.307 -6.920 19.824 1.00 96.50 82 ILE A O 1
ATOM 696 N N . LEU A 1 83 ? -14.804 -7.727 18.368 1.00 95.88 83 LEU A N 1
ATOM 697 C CA . LEU A 1 83 ? -15.511 -8.982 18.099 1.00 95.88 83 LEU A CA 1
ATOM 698 C C . LEU A 1 83 ? -15.356 -10.030 19.211 1.00 95.88 83 LEU A C 1
ATOM 700 O O . LEU A 1 83 ? -16.126 -10.982 19.249 1.00 95.88 83 LEU A O 1
ATOM 704 N N . SER A 1 84 ? -14.352 -9.891 20.079 1.00 90.44 84 SER A N 1
ATOM 705 C CA . SER A 1 84 ? -14.120 -10.783 21.221 1.00 90.44 84 SER A CA 1
ATOM 706 C C . SER A 1 84 ? -14.795 -10.320 22.522 1.00 90.44 84 SER A C 1
ATOM 708 O O . SER A 1 84 ? -14.473 -10.858 23.582 1.00 90.44 84 SER A O 1
ATOM 710 N N . GLN A 1 85 ? -15.631 -9.280 22.465 1.00 56.66 85 GLN A N 1
ATOM 711 C CA . GLN A 1 85 ? -16.503 -8.827 23.558 1.00 56.66 85 GLN A CA 1
ATOM 712 C C . GLN A 1 85 ? -17.889 -9.443 23.406 1.00 56.66 85 GLN A C 1
ATOM 714 O O . GLN A 1 85 ? -18.481 -9.762 24.459 1.00 56.66 85 GLN A O 1
#

InterPro domains:
  IPR011598 Myc-type, basic helix-loop-helix (bHLH) domain [PF00010] (29-80)
  IPR011598 Myc-type, basic helix-loop-helix (bHLH) domain [PS50888] (25-79)
  IPR011598 Myc-type, basic helix-loop-helix (bHLH) domain [SM00353] (31-85)
  IPR036638 Helix-loop-helix DNA-binding domain superfamily [G3DSA:4.10.280.10] (28-85)
  IPR036638 Helix-loop-helix DNA-binding domain superfamily [SSF47459] (25-84)
  IPR050283 E-box Binding Transcriptional Regulators [PTHR23349] (29-84)

pLDDT: mean 81.41, std 16.52, range [52.75, 98.0]

Sequence (85 aa):
MDPFSPNCRIPLPSLIPQAYYDSANFIRRRNERERVRVRKVNKGFEKLRKHLPLTRSQQEKRLSKVETLRLAITYIKQLEKILSQ

Foldseek 3Di:
DPCPPPPNDPDDPVPDDPVVCVPPVVVVVVVVVVVVVVVVVVVVLLVLVVPFPDDPVVNVDDDDPVRSVVRSVVVVVVVVVVVVD

Organism: NCBI:txid299467

Radius of gyration: 21.25 Å; chains: 1; bounding box: 46×36×52 Å